Protein AF-A0A7S1X2K6-F1 (afdb_monomer_lite)

Secondary structure (DSSP, 8-state):
---S-----HHHHHHHHHHHHHHHHHHHHHHTT--SS-HHHHHHHHHHHHHHHHHHHHHTT-TTS-HHHHHHHHHHHHHHHHHTTTS---HHHHHHHHHHHHHHHHHHTS-SHHHHHHTTS--

Radius of gyration: 16.12 Å; chains: 1; bounding box: 40×29×56 Å

pLDDT: mean 88.01, std 13.32, range [38.34, 98.19]

Sequence (123 aa):
EGSGQPVRSGASVLKTLKRALKTANAVQHQLSFSSKADPSEQAVSLFMEVLNSYLFFYADGCPEITPKVLQDLIDLVSNEMDSNEGGSADPALAAYYSNTLKHIKYQQDKDGDIGALFKQLSI

Structure (mmCIF, N/CA/C/O backbone):
data_AF-A0A7S1X2K6-F1
#
_entry.id   AF-A0A7S1X2K6-F1
#
loop_
_atom_site.group_PDB
_atom_site.id
_atom_site.type_symbol
_atom_site.label_atom_id
_atom_site.label_alt_id
_atom_site.label_comp_id
_atom_site.label_asym_id
_atom_site.label_entity_id
_atom_site.label_seq_id
_atom_site.pdbx_PDB_ins_code
_atom_site.Cartn_x
_atom_site.Cartn_y
_atom_site.Cartn_z
_atom_site.occupancy
_atom_site.B_iso_or_equiv
_atom_site.auth_seq_id
_atom_site.auth_comp_id
_atom_site.auth_asym_id
_atom_site.auth_atom_id
_atom_site.pdbx_PDB_model_num
ATOM 1 N N . GLU A 1 1 ? 6.621 -0.912 36.409 1.00 38.34 1 GLU A N 1
ATOM 2 C CA . GLU A 1 1 ? 6.548 -1.898 35.312 1.00 38.34 1 GLU A CA 1
ATOM 3 C C . GLU A 1 1 ? 5.373 -1.538 34.415 1.00 38.34 1 GLU A C 1
ATOM 5 O O . GLU A 1 1 ? 4.295 -1.279 34.934 1.00 38.34 1 GLU A O 1
ATOM 10 N N . GLY A 1 2 ? 5.590 -1.393 33.105 1.00 56.62 2 GLY A N 1
ATOM 11 C CA . GLY A 1 2 ? 4.493 -1.194 32.151 1.00 56.62 2 GLY A CA 1
ATOM 12 C C . GLY A 1 2 ? 3.745 -2.512 31.959 1.00 56.62 2 GLY A C 1
ATOM 13 O O . GLY A 1 2 ? 4.376 -3.562 31.972 1.00 56.62 2 GLY A O 1
ATOM 14 N N . SER A 1 3 ? 2.426 -2.467 31.784 1.00 67.19 3 SER A N 1
ATOM 15 C CA . SER A 1 3 ? 1.492 -3.609 31.773 1.00 67.19 3 SER A CA 1
ATOM 16 C C . SER A 1 3 ? 1.725 -4.685 30.692 1.00 67.19 3 SER A C 1
ATOM 18 O O . SER A 1 3 ? 0.857 -5.525 30.476 1.00 67.19 3 SER A O 1
ATOM 20 N N . GLY A 1 4 ? 2.852 -4.663 29.970 1.00 77.31 4 GLY A N 1
ATOM 21 C CA . GLY A 1 4 ? 3.174 -5.592 28.880 1.00 77.31 4 GLY A CA 1
ATOM 22 C C . GLY A 1 4 ? 2.260 -5.474 27.656 1.00 77.31 4 GLY A C 1
ATOM 23 O O . GLY A 1 4 ? 2.443 -6.208 26.689 1.00 77.31 4 GLY A O 1
ATOM 24 N N . GLN A 1 5 ? 1.279 -4.567 27.674 1.00 74.94 5 GLN A N 1
ATOM 25 C CA . GLN A 1 5 ? 0.334 -4.396 26.579 1.00 74.94 5 GLN A CA 1
ATOM 26 C C . GLN A 1 5 ? 0.890 -3.461 25.496 1.00 74.94 5 GLN A C 1
ATOM 28 O O . GLN A 1 5 ? 1.530 -2.455 25.816 1.00 74.94 5 GLN A O 1
ATOM 33 N N . PRO A 1 6 ? 0.628 -3.759 24.210 1.00 78.25 6 PRO A N 1
ATOM 34 C CA . PRO A 1 6 ? 1.045 -2.901 23.113 1.00 78.25 6 PRO A CA 1
ATOM 35 C C . PRO A 1 6 ? 0.385 -1.522 23.216 1.00 78.25 6 PRO A C 1
ATOM 37 O O . PRO A 1 6 ? -0.818 -1.400 23.456 1.00 78.25 6 PRO A O 1
ATOM 40 N N . VAL A 1 7 ? 1.177 -0.470 23.000 1.00 81.94 7 VAL A N 1
ATOM 41 C CA . VAL A 1 7 ? 0.689 0.913 22.963 1.00 81.94 7 VAL A CA 1
ATOM 42 C C . VAL A 1 7 ? -0.114 1.116 21.674 1.00 81.94 7 VAL A C 1
ATOM 44 O O . VAL A 1 7 ? 0.453 1.319 20.604 1.00 81.94 7 VAL A O 1
ATOM 47 N N . ARG A 1 8 ? -1.447 1.062 21.766 1.00 86.62 8 ARG A N 1
ATOM 48 C CA . ARG A 1 8 ? -2.375 1.240 20.634 1.00 86.62 8 ARG A CA 1
ATOM 49 C C . ARG A 1 8 ? -2.637 2.719 20.327 1.00 86.62 8 ARG A C 1
ATOM 51 O O . ARG A 1 8 ? -3.728 3.226 20.563 1.00 86.62 8 ARG A O 1
ATOM 58 N N . SER A 1 9 ? -1.617 3.426 19.837 1.00 92.69 9 SER A N 1
ATOM 59 C CA . SER A 1 9 ? -1.730 4.841 19.442 1.00 92.69 9 SER A CA 1
ATOM 60 C C . SER A 1 9 ? -1.701 5.007 17.921 1.00 92.69 9 SER A C 1
ATOM 62 O O . SER A 1 9 ? -0.629 5.170 17.328 1.00 92.69 9 SER A O 1
ATOM 64 N N . GLY A 1 10 ? -2.878 5.023 17.291 1.00 92.94 10 GLY A N 1
ATOM 65 C CA . GLY A 1 10 ? -3.015 5.248 15.848 1.00 92.94 10 GLY A CA 1
ATOM 66 C C . GLY A 1 10 ? -2.489 6.616 15.398 1.00 92.94 10 GLY A C 1
ATOM 67 O O . GLY A 1 10 ? -1.808 6.728 14.379 1.00 92.94 10 GLY A O 1
ATOM 68 N N . ALA A 1 11 ? -2.645 7.653 16.227 1.00 94.19 11 ALA A N 1
ATOM 69 C CA . ALA A 1 11 ? -2.043 8.966 15.986 1.00 94.19 11 ALA A CA 1
ATOM 70 C C . ALA A 1 11 ? -0.503 8.916 15.892 1.00 94.19 11 ALA A C 1
ATOM 72 O O . ALA A 1 11 ? 0.096 9.580 15.039 1.00 94.19 11 ALA A O 1
ATOM 73 N N . SER A 1 12 ? 0.154 8.119 16.745 1.00 95.19 12 SER A N 1
ATOM 74 C CA . SER A 1 12 ? 1.611 7.928 16.695 1.00 95.19 12 SER A CA 1
ATOM 75 C C . SER A 1 12 ? 2.032 7.160 15.444 1.00 95.19 12 SER A C 1
ATOM 77 O O . SER A 1 12 ? 3.019 7.534 14.806 1.00 95.19 12 SER A O 1
ATOM 79 N N . VAL A 1 13 ? 1.269 6.128 15.074 1.00 95.94 13 VAL A N 1
ATOM 80 C CA . VAL A 1 13 ? 1.467 5.355 13.840 1.00 95.94 13 VAL A CA 1
ATOM 81 C C . VAL A 1 13 ? 1.385 6.274 12.624 1.00 95.94 13 VAL A C 1
ATOM 83 O O . VAL A 1 13 ? 2.361 6.402 11.883 1.00 95.94 13 VAL A O 1
ATOM 86 N N . LEU A 1 14 ? 0.279 7.007 12.467 1.00 95.88 14 LEU A N 1
ATOM 87 C CA . LEU A 1 14 ? 0.071 7.909 11.336 1.00 95.88 14 LEU A CA 1
ATOM 88 C C . LEU A 1 14 ? 1.154 8.995 11.266 1.00 95.88 14 LEU A C 1
ATOM 90 O O . LEU A 1 14 ? 1.640 9.318 10.183 1.00 95.88 14 LEU A O 1
ATOM 94 N N . LYS A 1 15 ? 1.573 9.559 12.407 1.00 96.50 15 LYS A N 1
ATOM 95 C CA . LYS A 1 15 ? 2.661 10.550 12.453 1.00 96.50 15 LYS A CA 1
ATOM 96 C C . LYS A 1 15 ? 3.972 9.978 11.910 1.00 96.50 15 LYS A C 1
ATOM 98 O O . LYS A 1 15 ? 4.671 10.670 11.169 1.00 96.50 15 LYS A O 1
ATOM 103 N N . THR A 1 16 ? 4.313 8.749 12.285 1.00 97.25 16 THR A N 1
ATOM 104 C CA . THR A 1 16 ? 5.529 8.073 11.818 1.00 97.25 16 THR A CA 1
ATOM 105 C C . THR A 1 16 ? 5.439 7.747 10.332 1.00 97.25 16 THR A C 1
ATOM 107 O O . THR A 1 16 ? 6.349 8.091 9.583 1.00 97.25 16 THR A O 1
ATOM 110 N N . LEU A 1 17 ? 4.313 7.197 9.879 1.00 97.19 17 LEU A N 1
ATOM 111 C CA . LEU A 1 17 ? 4.100 6.867 8.473 1.00 97.19 17 LEU A CA 1
ATOM 112 C C . LEU A 1 17 ? 4.107 8.111 7.565 1.00 97.19 17 LEU A C 1
ATOM 114 O O . LEU A 1 17 ? 4.697 8.092 6.486 1.00 97.19 17 LEU A O 1
ATOM 118 N N . LYS A 1 18 ? 3.548 9.243 8.017 1.00 96.94 18 LYS A N 1
ATOM 119 C CA . LYS A 1 18 ? 3.652 10.534 7.310 1.00 96.94 18 LYS A CA 1
ATOM 120 C C . LYS A 1 18 ? 5.094 11.030 7.201 1.00 96.94 18 LYS A C 1
ATOM 122 O O . LYS A 1 18 ? 5.466 11.622 6.191 1.00 96.94 18 LYS A O 1
ATOM 127 N N . ARG A 1 19 ? 5.916 10.810 8.234 1.00 97.25 19 ARG A N 1
ATOM 128 C CA . ARG A 1 19 ? 7.349 11.144 8.188 1.00 97.25 19 ARG A CA 1
ATOM 129 C C . ARG A 1 19 ? 8.094 10.254 7.200 1.00 97.25 19 ARG A C 1
ATOM 131 O O . ARG A 1 19 ? 8.876 10.789 6.426 1.00 97.25 19 ARG A O 1
ATOM 138 N N . ALA A 1 20 ? 7.817 8.951 7.194 1.00 96.81 20 ALA A N 1
ATOM 139 C CA . ALA A 1 20 ? 8.408 8.014 6.241 1.00 96.81 20 ALA A CA 1
ATOM 140 C C . ALA A 1 20 ? 8.073 8.407 4.793 1.00 96.81 20 ALA A C 1
ATOM 142 O O . ALA A 1 20 ? 8.977 8.555 3.974 1.00 96.81 20 ALA A O 1
ATOM 143 N N . LEU A 1 21 ? 6.801 8.720 4.514 1.00 95.94 21 LEU A N 1
ATOM 144 C CA . LEU A 1 21 ? 6.373 9.214 3.205 1.00 95.94 21 LEU A CA 1
ATOM 145 C C . LEU A 1 21 ? 7.080 10.522 2.815 1.00 95.94 21 LEU A C 1
ATOM 147 O O . LEU A 1 21 ? 7.507 10.685 1.675 1.00 95.94 21 LEU A O 1
ATOM 151 N N . LYS A 1 22 ? 7.246 11.461 3.756 1.00 95.81 22 LYS A N 1
ATOM 152 C CA . LYS A 1 22 ? 7.984 12.708 3.502 1.00 95.81 22 LYS A CA 1
ATOM 153 C C . LYS A 1 22 ? 9.452 12.443 3.150 1.00 95.81 22 LYS A C 1
ATOM 155 O O . LYS A 1 22 ? 9.989 13.123 2.281 1.00 95.81 22 LYS A O 1
ATOM 160 N N . THR A 1 23 ? 10.088 11.476 3.808 1.00 94.12 23 THR A N 1
ATOM 161 C CA . THR A 1 23 ? 11.461 11.068 3.489 1.00 94.12 23 THR A CA 1
ATOM 162 C C . THR A 1 23 ? 11.546 10.448 2.097 1.00 94.12 23 THR A C 1
ATOM 164 O O . THR A 1 23 ? 12.409 10.861 1.332 1.00 94.12 23 THR A O 1
ATOM 167 N N . ALA A 1 24 ? 10.634 9.540 1.734 1.00 93.00 24 ALA A N 1
ATOM 168 C CA . ALA A 1 24 ? 10.603 8.935 0.398 1.00 93.00 24 ALA A CA 1
ATOM 169 C C . ALA A 1 24 ? 10.462 9.998 -0.711 1.00 93.00 24 ALA A C 1
ATOM 171 O O . ALA A 1 24 ? 11.261 10.026 -1.643 1.00 93.00 24 ALA A O 1
ATOM 172 N N . ASN A 1 25 ? 9.553 10.966 -0.534 1.00 92.31 25 ASN A N 1
ATOM 173 C CA . ASN A 1 25 ? 9.415 12.110 -1.445 1.00 92.31 25 ASN A CA 1
ATOM 174 C C . ASN A 1 25 ? 10.696 12.958 -1.542 1.00 92.31 25 ASN A C 1
ATOM 176 O O . ASN A 1 25 ? 11.073 13.407 -2.622 1.00 92.31 25 ASN A O 1
ATOM 180 N N . ALA A 1 26 ? 11.380 13.197 -0.418 1.00 91.81 26 ALA A N 1
ATOM 181 C CA . ALA A 1 26 ? 12.633 13.948 -0.419 1.00 91.81 26 ALA A CA 1
ATOM 182 C C . ALA A 1 26 ? 13.750 13.199 -1.161 1.00 91.81 26 ALA A C 1
ATOM 184 O O . ALA A 1 26 ? 14.527 13.834 -1.869 1.00 91.81 26 ALA A O 1
ATOM 185 N N . VAL A 1 27 ? 13.812 11.870 -1.026 1.00 89.62 27 VAL A N 1
ATOM 186 C CA . VAL A 1 27 ? 14.758 11.020 -1.759 1.00 89.62 27 VAL A CA 1
ATOM 187 C C . VAL A 1 27 ? 14.465 11.073 -3.256 1.00 89.62 27 VAL A C 1
ATOM 189 O O . VAL A 1 27 ? 15.367 11.403 -4.016 1.00 89.62 27 VAL A O 1
ATOM 192 N N . GLN A 1 28 ? 13.212 10.873 -3.676 1.00 88.31 28 GLN A N 1
ATOM 193 C CA . GLN A 1 28 ? 12.809 10.998 -5.082 1.00 88.31 28 GLN A CA 1
ATOM 194 C C . GLN A 1 28 ? 13.212 12.360 -5.671 1.00 88.31 28 GLN A C 1
ATOM 196 O O . GLN A 1 28 ? 13.845 12.426 -6.721 1.00 88.31 28 GLN A O 1
ATOM 201 N N . HIS A 1 29 ? 12.918 13.453 -4.958 1.00 87.81 29 HIS A N 1
ATOM 202 C CA . HIS A 1 29 ? 13.275 14.802 -5.395 1.00 87.81 29 HIS A CA 1
ATOM 203 C C . HIS A 1 29 ? 14.790 15.046 -5.419 1.00 87.81 29 HIS A C 1
ATOM 205 O O . HIS A 1 29 ? 15.254 15.867 -6.191 1.00 87.81 29 HIS A O 1
ATOM 211 N N . GLN A 1 30 ? 15.594 14.402 -4.571 1.00 86.50 30 GLN A N 1
ATOM 212 C CA . GLN A 1 30 ? 17.059 14.513 -4.653 1.00 86.50 30 GLN A CA 1
ATOM 213 C C . GLN A 1 30 ? 17.615 13.731 -5.846 1.00 86.50 30 GLN A C 1
ATOM 215 O O . GLN A 1 30 ? 18.561 14.168 -6.501 1.00 86.50 30 GLN A O 1
ATOM 220 N N . LEU A 1 31 ? 17.013 12.579 -6.115 1.00 82.38 31 LEU A N 1
ATOM 221 C CA . LEU A 1 31 ? 17.409 11.637 -7.145 1.00 82.38 31 LEU A CA 1
ATOM 222 C C . LEU A 1 31 ? 17.048 12.127 -8.557 1.00 82.38 31 LEU A C 1
ATOM 224 O O . LEU A 1 31 ? 17.847 11.938 -9.470 1.00 82.38 31 LEU A O 1
ATOM 228 N N . SER A 1 32 ? 15.957 12.880 -8.727 1.00 77.12 32 SER A N 1
ATOM 229 C CA . SER A 1 32 ? 15.565 13.472 -10.019 1.00 77.12 32 SER A CA 1
ATOM 230 C C . SER A 1 32 ? 16.576 14.471 -10.611 1.00 77.12 32 SER A C 1
ATOM 232 O O . SER A 1 32 ? 16.543 14.730 -11.812 1.00 77.12 32 SER A O 1
ATOM 234 N N . PHE A 1 33 ? 17.497 15.014 -9.804 1.00 73.88 33 PHE A N 1
ATOM 235 C CA . PHE A 1 33 ? 18.579 15.903 -10.261 1.00 73.88 33 PHE A CA 1
ATOM 236 C C . PHE A 1 33 ? 19.956 15.215 -10.311 1.00 73.88 33 PHE A C 1
ATOM 238 O O . PHE A 1 33 ? 20.955 15.867 -10.624 1.00 73.88 33 PHE A O 1
ATOM 245 N N . SER A 1 34 ? 20.040 13.919 -9.985 1.00 68.38 34 SER A N 1
ATOM 246 C CA . SER A 1 34 ? 21.289 13.152 -9.944 1.00 68.38 34 SER A CA 1
ATOM 247 C C . SER A 1 34 ? 21.510 12.369 -11.240 1.00 68.38 34 SER A C 1
ATOM 249 O O . SER A 1 34 ? 20.613 11.702 -11.739 1.00 68.38 34 SER A O 1
ATOM 251 N N . SER A 1 35 ? 22.734 12.401 -11.771 1.00 60.00 35 SER A N 1
ATOM 252 C CA . SER A 1 35 ? 23.134 11.716 -13.011 1.00 60.00 35 SER A CA 1
ATOM 253 C C . SER A 1 35 ? 23.816 10.352 -12.795 1.00 60.00 35 SER A C 1
ATOM 255 O O . SER A 1 35 ? 24.409 9.810 -13.729 1.00 60.00 35 SER A O 1
ATOM 257 N N . LYS A 1 36 ? 23.787 9.792 -11.575 1.00 53.53 36 LYS A N 1
ATOM 258 C CA . LYS A 1 36 ? 24.444 8.515 -11.229 1.00 53.53 36 LYS A CA 1
ATOM 259 C C . LYS A 1 36 ? 23.452 7.475 -10.693 1.00 53.53 36 LYS A C 1
ATOM 261 O O . LYS A 1 36 ? 22.916 7.702 -9.614 1.00 53.53 36 LYS A O 1
ATOM 266 N N . ALA A 1 37 ? 23.380 6.330 -11.395 1.00 52.69 37 ALA A N 1
ATOM 267 C CA . ALA A 1 37 ? 22.545 5.133 -11.159 1.00 52.69 37 ALA A CA 1
ATOM 268 C C . ALA A 1 37 ? 21.037 5.416 -11.128 1.00 52.69 37 ALA A C 1
ATOM 270 O O . ALA A 1 37 ? 20.664 6.501 -10.710 1.00 52.69 37 ALA A O 1
ATOM 271 N N . ASP A 1 38 ? 20.208 4.471 -11.592 1.00 61.91 38 ASP A N 1
ATOM 272 C CA . ASP A 1 38 ? 18.781 4.684 -11.884 1.00 61.91 38 ASP A CA 1
ATOM 273 C C . ASP A 1 38 ? 18.036 5.269 -10.660 1.00 61.91 38 ASP A C 1
ATOM 275 O O . ASP A 1 38 ? 17.738 4.553 -9.698 1.00 61.91 38 ASP A O 1
ATOM 279 N N . PRO A 1 39 ? 17.847 6.602 -10.594 1.00 58.78 39 PRO A N 1
ATOM 280 C CA . PRO A 1 39 ? 17.464 7.288 -9.362 1.00 58.78 39 PRO A CA 1
ATOM 281 C C . PRO A 1 39 ? 16.001 7.001 -8.977 1.00 58.78 39 PRO A C 1
ATOM 283 O O . PRO A 1 39 ? 15.587 7.202 -7.835 1.00 58.78 39 PRO A O 1
ATOM 286 N N . SER A 1 40 ? 15.219 6.514 -9.933 1.00 65.94 40 SER A N 1
ATOM 287 C CA . SER A 1 40 ? 13.839 6.062 -9.780 1.00 65.94 40 SER A CA 1
ATOM 288 C C . SER A 1 40 ? 13.736 4.832 -8.870 1.00 65.94 40 SER A C 1
ATOM 290 O O . SER A 1 40 ? 12.932 4.828 -7.941 1.00 65.94 40 SER A O 1
ATOM 292 N N . GLU A 1 41 ? 14.585 3.815 -9.046 1.00 77.81 41 GLU A N 1
ATOM 293 C CA . GLU A 1 41 ? 14.409 2.501 -8.405 1.00 77.81 41 GLU A CA 1
ATOM 294 C C . GLU A 1 41 ? 14.502 2.558 -6.872 1.00 77.81 41 GLU A C 1
ATOM 296 O O . GLU A 1 41 ? 13.703 1.942 -6.160 1.00 77.81 41 GLU A O 1
ATOM 301 N N . GLN A 1 42 ? 15.433 3.356 -6.337 1.00 81.19 42 GLN A N 1
ATOM 302 C CA . GLN A 1 42 ? 15.570 3.547 -4.886 1.00 81.19 42 GLN A CA 1
ATOM 303 C C . GLN A 1 42 ? 14.370 4.278 -4.278 1.00 81.19 42 GLN A C 1
ATOM 305 O O . GLN A 1 42 ? 13.910 3.915 -3.193 1.00 81.19 42 GLN A O 1
ATOM 310 N N . ALA A 1 43 ? 13.856 5.303 -4.960 1.00 84.88 43 ALA A N 1
ATOM 311 C CA . ALA A 1 43 ? 12.677 6.022 -4.495 1.00 84.88 43 ALA A CA 1
ATOM 312 C C . ALA A 1 43 ? 11.442 5.109 -4.506 1.00 84.88 43 ALA A C 1
ATOM 314 O O . ALA A 1 43 ? 10.704 5.056 -3.521 1.00 84.88 43 ALA A O 1
ATOM 315 N N . VAL A 1 44 ? 11.272 4.325 -5.572 1.00 88.44 44 VAL A N 1
ATOM 316 C CA . VAL A 1 44 ? 10.177 3.362 -5.725 1.00 88.44 44 VAL A CA 1
ATOM 317 C C . VAL A 1 44 ? 10.215 2.279 -4.651 1.00 88.44 44 VAL A C 1
ATOM 319 O O . VAL A 1 44 ? 9.187 1.996 -4.032 1.00 88.44 44 VAL A O 1
ATOM 322 N N . SER A 1 45 ? 11.395 1.730 -4.346 1.00 90.62 45 SER A N 1
ATOM 323 C CA . SER A 1 45 ? 11.553 0.761 -3.254 1.00 90.62 45 SER A CA 1
ATOM 324 C C . SER A 1 45 ? 11.101 1.337 -1.907 1.00 90.62 45 SER A C 1
ATOM 326 O O . SER A 1 45 ? 10.378 0.674 -1.159 1.00 90.62 45 SER A O 1
ATOM 328 N N . LEU A 1 46 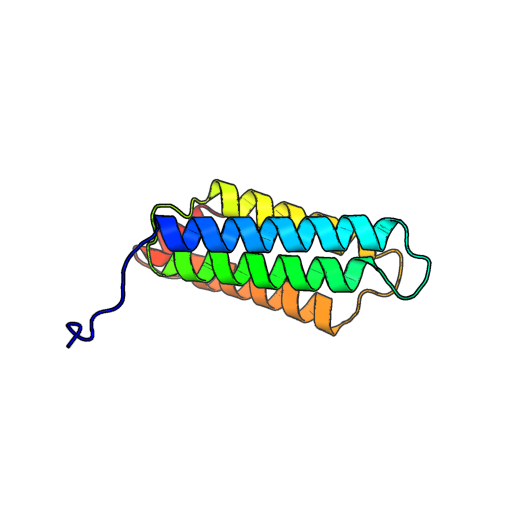? 11.454 2.593 -1.608 1.00 92.94 46 LEU A N 1
ATOM 329 C CA . LEU A 1 46 ? 11.018 3.264 -0.379 1.00 92.94 46 LEU A CA 1
ATOM 330 C C . LEU A 1 46 ? 9.503 3.486 -0.349 1.00 92.94 46 LEU A C 1
ATOM 332 O O . LEU A 1 46 ? 8.875 3.266 0.689 1.00 92.94 46 LEU A O 1
ATOM 336 N N . PHE A 1 47 ? 8.890 3.896 -1.463 1.00 94.44 47 PHE A N 1
ATOM 337 C CA . PHE A 1 47 ? 7.435 4.035 -1.524 1.00 94.44 47 PHE A CA 1
ATOM 338 C C . PHE A 1 47 ? 6.721 2.694 -1.319 1.00 94.44 47 PHE A C 1
ATOM 340 O O . PHE A 1 47 ? 5.718 2.657 -0.605 1.00 94.44 47 PHE A O 1
ATOM 347 N N . MET A 1 48 ? 7.261 1.589 -1.843 1.00 94.06 48 MET A N 1
ATOM 348 C CA . MET A 1 48 ? 6.725 0.247 -1.592 1.00 94.06 48 MET A CA 1
ATOM 349 C C . MET A 1 48 ? 6.821 -0.172 -0.122 1.00 94.06 48 MET A C 1
ATOM 351 O O . MET A 1 48 ? 5.862 -0.725 0.417 1.00 94.06 48 MET A O 1
ATOM 355 N N . GLU A 1 49 ? 7.937 0.101 0.559 1.00 95.62 49 GLU A N 1
ATOM 356 C CA . GLU A 1 49 ? 8.069 -0.166 2.001 1.00 95.62 49 GLU A CA 1
ATOM 357 C C . GLU A 1 49 ? 7.076 0.656 2.831 1.00 95.62 49 GLU A C 1
ATOM 359 O O . GLU A 1 49 ? 6.448 0.147 3.769 1.00 95.62 49 GLU A O 1
ATOM 364 N N . VAL A 1 50 ? 6.892 1.927 2.461 1.00 97.31 50 VAL A N 1
ATOM 365 C CA . VAL A 1 50 ? 5.894 2.801 3.080 1.00 97.31 50 VAL A CA 1
ATOM 366 C C . VAL A 1 50 ? 4.494 2.230 2.850 1.00 97.31 50 VAL A C 1
ATOM 368 O O . VAL A 1 50 ? 3.772 2.036 3.826 1.00 97.31 50 VAL A O 1
ATOM 371 N N . LEU A 1 51 ? 4.125 1.888 1.612 1.00 97.81 51 LEU A N 1
ATOM 372 C CA . LEU A 1 51 ? 2.829 1.289 1.276 1.00 97.81 51 LEU A CA 1
ATOM 373 C C . LEU A 1 51 ? 2.563 0.012 2.085 1.00 97.81 51 LEU A C 1
ATOM 375 O O . LEU A 1 51 ? 1.522 -0.091 2.732 1.00 97.81 51 LEU A O 1
ATOM 379 N N . ASN A 1 52 ? 3.514 -0.924 2.126 1.00 97.94 52 ASN A N 1
ATOM 380 C CA . ASN A 1 52 ? 3.379 -2.161 2.901 1.00 97.94 52 ASN A CA 1
ATOM 381 C C . ASN A 1 52 ? 3.198 -1.891 4.404 1.00 97.94 52 ASN A C 1
ATOM 383 O O . ASN A 1 52 ? 2.403 -2.560 5.066 1.00 97.94 52 ASN A O 1
ATOM 387 N N . SER A 1 53 ? 3.855 -0.858 4.940 1.00 97.94 53 SER A N 1
ATOM 388 C CA . SER A 1 53 ? 3.660 -0.432 6.330 1.00 97.94 53 SER A CA 1
ATOM 389 C C . SER A 1 53 ? 2.256 0.137 6.574 1.00 97.94 53 SER A C 1
ATOM 391 O O . SER A 1 53 ? 1.639 -0.167 7.594 1.00 97.94 53 SER A O 1
ATOM 393 N N . TYR A 1 54 ? 1.713 0.929 5.641 1.00 98.19 54 TYR A N 1
ATOM 394 C CA . TYR A 1 54 ? 0.323 1.394 5.717 1.00 98.19 54 TYR A CA 1
ATOM 395 C C . TYR A 1 54 ? -0.667 0.219 5.635 1.00 98.19 54 TYR A C 1
ATOM 397 O O . TYR A 1 54 ? -1.595 0.164 6.439 1.00 98.19 54 TYR A O 1
ATOM 405 N N . LEU A 1 55 ? -0.453 -0.740 4.725 1.00 97.94 55 LEU A N 1
ATOM 406 C CA . LEU A 1 55 ? -1.299 -1.933 4.576 1.00 97.94 55 LEU A CA 1
ATOM 407 C C . LEU A 1 55 ? -1.322 -2.786 5.850 1.00 97.94 55 LEU A C 1
ATOM 409 O O . LEU A 1 55 ? -2.383 -3.277 6.235 1.00 97.94 55 LEU A O 1
ATOM 413 N N . PHE A 1 56 ? -0.183 -2.921 6.536 1.00 97.50 56 PHE A N 1
ATOM 414 C CA . PHE A 1 56 ? -0.105 -3.621 7.818 1.00 97.50 56 PHE A CA 1
ATOM 415 C C . PHE A 1 56 ? -1.021 -2.986 8.873 1.00 97.50 56 PHE A C 1
ATOM 417 O O . PHE A 1 56 ? -1.865 -3.669 9.450 1.00 97.50 56 PHE A O 1
ATOM 424 N N . PHE A 1 57 ? -0.903 -1.674 9.101 1.00 96.88 57 PHE A N 1
ATOM 425 C CA . PHE A 1 57 ? -1.730 -0.990 10.103 1.00 96.88 57 PHE A CA 1
ATOM 426 C C . PHE A 1 57 ? -3.200 -0.887 9.693 1.00 96.88 57 PHE A C 1
ATOM 428 O O . PHE A 1 57 ? -4.073 -0.866 10.557 1.00 96.88 57 PHE A O 1
ATOM 435 N N . TYR A 1 58 ? -3.485 -0.863 8.392 1.00 96.50 58 TYR A N 1
ATOM 436 C CA . TYR A 1 58 ? -4.845 -0.974 7.884 1.00 96.50 58 TYR A CA 1
ATOM 437 C C . TYR A 1 58 ? -5.463 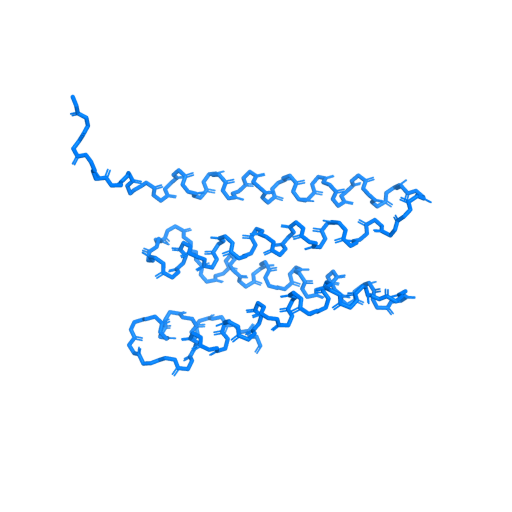-2.330 8.243 1.00 96.50 58 TYR A C 1
ATOM 439 O O . TYR A 1 58 ? -6.542 -2.371 8.826 1.00 96.50 58 TYR A O 1
ATOM 447 N N . ALA A 1 59 ? -4.744 -3.431 7.998 1.00 95.38 59 ALA A N 1
ATOM 448 C CA . ALA A 1 59 ? -5.183 -4.778 8.364 1.00 95.38 59 ALA A CA 1
ATOM 449 C C . ALA A 1 59 ? -5.320 -4.987 9.885 1.00 95.38 59 ALA A C 1
ATOM 451 O O . ALA A 1 59 ? -6.183 -5.752 10.311 1.00 95.38 59 ALA A O 1
ATOM 452 N N . ASP A 1 60 ? -4.513 -4.296 10.698 1.00 93.62 60 ASP A N 1
ATOM 453 C CA . ASP A 1 60 ? -4.611 -4.296 12.171 1.00 93.62 60 ASP A CA 1
ATOM 454 C C . ASP A 1 60 ? -5.796 -3.455 12.700 1.00 93.62 60 ASP A C 1
ATOM 456 O O . ASP A 1 60 ? -6.041 -3.391 13.904 1.00 93.62 60 ASP A O 1
ATOM 460 N N . GLY A 1 61 ? -6.558 -2.807 11.809 1.00 91.25 61 GLY A N 1
ATOM 461 C CA . GLY A 1 61 ? -7.746 -2.032 12.162 1.00 91.25 61 GLY A CA 1
ATOM 462 C C . GLY A 1 61 ? -7.442 -0.634 12.701 1.00 91.25 61 GLY A C 1
ATOM 463 O O . GLY A 1 61 ? -8.230 -0.103 13.480 1.00 91.25 61 GLY A O 1
ATOM 464 N N . CYS A 1 62 ? -6.313 -0.029 12.315 1.00 94.44 62 CYS A N 1
ATOM 465 C CA . CYS A 1 62 ? -5.953 1.340 12.689 1.00 94.44 62 CYS A CA 1
ATOM 466 C C . CYS A 1 62 ? -6.833 2.358 11.926 1.00 94.44 62 CYS A C 1
ATOM 468 O O . CYS A 1 62 ? -6.619 2.558 10.727 1.00 94.44 62 CYS A O 1
ATOM 470 N N . PRO A 1 63 ? -7.807 3.027 12.578 1.00 92.81 63 PRO A N 1
ATOM 471 C CA . PRO A 1 63 ? -8.811 3.850 11.894 1.00 92.81 63 PRO A CA 1
ATOM 472 C C . PRO A 1 63 ? -8.233 5.131 11.276 1.00 92.81 63 PRO A C 1
ATOM 474 O O . PRO A 1 63 ? -8.822 5.710 10.366 1.00 92.81 63 PRO A O 1
ATOM 477 N N . GLU A 1 64 ? -7.070 5.583 11.745 1.00 95.69 64 GLU A N 1
ATOM 478 C CA . GLU A 1 64 ? -6.326 6.692 11.155 1.00 95.69 64 GLU A CA 1
ATOM 479 C C . GLU A 1 64 ? -5.766 6.363 9.761 1.00 95.69 64 GLU A C 1
ATOM 481 O O . GLU A 1 64 ? -5.412 7.281 9.012 1.00 95.69 64 GLU A O 1
ATOM 486 N N . ILE A 1 65 ? -5.678 5.076 9.403 1.00 96.81 65 ILE A N 1
ATOM 487 C CA . ILE A 1 65 ? -5.279 4.617 8.073 1.00 96.81 65 ILE A CA 1
ATOM 488 C C . ILE A 1 65 ? -6.530 4.436 7.220 1.00 96.81 65 ILE A C 1
ATOM 490 O O . ILE A 1 65 ? -7.328 3.528 7.428 1.00 96.81 65 ILE A O 1
ATOM 494 N N . THR A 1 66 ? -6.706 5.327 6.247 1.00 96.56 66 THR A N 1
ATOM 495 C CA . THR A 1 66 ? -7.912 5.355 5.410 1.00 96.56 66 THR A CA 1
ATOM 496 C C . THR A 1 66 ? -7.667 4.692 4.052 1.00 96.56 66 THR A C 1
ATOM 498 O O . THR A 1 66 ? -6.546 4.779 3.538 1.00 96.56 66 THR A O 1
ATOM 501 N N . PRO A 1 67 ? -8.708 4.115 3.417 1.00 96.75 67 PRO A N 1
ATOM 502 C CA . PRO A 1 67 ? -8.596 3.549 2.072 1.00 96.75 67 PRO A CA 1
ATOM 503 C C . PRO A 1 67 ? -8.089 4.572 1.054 1.00 96.75 67 PRO A C 1
ATOM 505 O O . PRO A 1 67 ? -7.297 4.238 0.185 1.00 96.75 67 PRO A O 1
ATOM 508 N N . LYS A 1 68 ? -8.487 5.842 1.206 1.00 96.62 68 LYS A N 1
ATOM 509 C CA . LYS A 1 68 ? -8.046 6.929 0.328 1.00 96.62 68 LYS A CA 1
ATOM 510 C C . LYS A 1 68 ? -6.524 7.096 0.333 1.00 96.62 68 LYS A C 1
ATOM 512 O O . LYS A 1 68 ? -5.923 7.134 -0.726 1.00 96.62 68 LYS A O 1
ATOM 517 N N . VAL A 1 69 ? -5.903 7.159 1.514 1.00 95.81 69 VAL A N 1
ATOM 518 C CA . VAL A 1 69 ? -4.439 7.313 1.621 1.00 95.81 69 VAL A CA 1
ATOM 519 C C . VAL A 1 69 ? -3.709 6.104 1.035 1.00 95.81 69 VAL A C 1
ATOM 521 O O . VAL A 1 69 ? -2.645 6.261 0.448 1.00 95.81 69 VAL A O 1
ATOM 524 N N . LEU A 1 70 ? -4.272 4.904 1.188 1.00 97.56 70 LEU A N 1
ATOM 525 C CA . LEU A 1 70 ? -3.727 3.699 0.568 1.00 97.56 70 LEU A CA 1
ATOM 526 C C . LEU A 1 70 ? -3.843 3.737 -0.954 1.00 97.56 70 LEU A C 1
ATOM 528 O O . LEU A 1 70 ? -2.860 3.433 -1.619 1.00 97.56 70 LEU A O 1
ATOM 532 N N . GLN A 1 71 ? -4.996 4.142 -1.493 1.00 97.81 71 GLN A N 1
ATOM 533 C CA . GLN A 1 71 ? -5.183 4.288 -2.935 1.00 97.81 71 GLN A CA 1
ATOM 534 C C . GLN A 1 71 ? -4.207 5.315 -3.514 1.00 97.81 71 GLN A C 1
ATOM 536 O O . GLN A 1 71 ? -3.492 4.994 -4.454 1.00 97.81 71 GLN A O 1
ATOM 541 N N . ASP A 1 72 ? -4.083 6.488 -2.884 1.00 96.56 72 ASP A N 1
ATOM 542 C CA . ASP A 1 72 ? -3.138 7.529 -3.305 1.00 96.56 72 ASP A CA 1
ATOM 543 C C . ASP A 1 72 ? -1.683 6.993 -3.347 1.00 96.56 72 ASP A C 1
ATOM 545 O O . ASP A 1 72 ? -0.906 7.359 -4.227 1.00 96.56 72 ASP A O 1
ATOM 549 N N . LEU A 1 73 ? -1.300 6.108 -2.412 1.00 96.25 73 LEU A N 1
ATOM 550 C CA . LEU A 1 73 ? 0.024 5.467 -2.396 1.00 96.25 73 LEU A CA 1
ATOM 551 C C . LEU A 1 73 ? 0.179 4.366 -3.453 1.00 96.25 73 LEU A C 1
ATOM 553 O O . LEU A 1 73 ? 1.259 4.239 -4.024 1.00 96.25 73 LEU A O 1
ATOM 557 N N . ILE A 1 74 ? -0.861 3.568 -3.702 1.00 96.81 74 ILE A N 1
ATOM 558 C CA . ILE A 1 74 ? -0.868 2.545 -4.759 1.00 96.81 74 ILE A CA 1
ATOM 559 C C . ILE A 1 74 ? -0.714 3.210 -6.128 1.00 96.81 74 ILE A C 1
ATOM 561 O O . ILE A 1 74 ? 0.111 2.777 -6.934 1.00 96.81 74 ILE A O 1
ATOM 565 N N . ASP A 1 75 ? -1.464 4.283 -6.369 1.00 95.56 75 ASP A N 1
ATOM 566 C CA . ASP A 1 75 ? -1.419 5.037 -7.619 1.00 95.56 75 ASP A CA 1
ATOM 567 C C . ASP A 1 75 ? -0.043 5.695 -7.796 1.00 95.56 75 ASP A C 1
ATOM 569 O O . ASP A 1 75 ? 0.536 5.638 -8.880 1.00 95.56 75 ASP A O 1
ATOM 573 N N . LEU A 1 76 ? 0.528 6.261 -6.723 1.00 93.25 76 LEU A N 1
ATOM 574 C CA . LEU A 1 76 ? 1.889 6.803 -6.736 1.00 93.25 76 LEU A CA 1
ATOM 575 C C . LEU A 1 76 ? 2.916 5.734 -7.129 1.00 93.25 76 LEU A C 1
ATOM 577 O O . LEU A 1 76 ? 3.693 5.957 -8.050 1.00 93.25 76 LEU A O 1
ATOM 581 N N . VAL A 1 77 ? 2.909 4.571 -6.470 1.00 92.50 77 VAL A N 1
ATOM 582 C CA . VAL A 1 77 ? 3.857 3.489 -6.785 1.00 92.50 77 VAL A CA 1
ATOM 583 C C . VAL A 1 77 ? 3.657 2.982 -8.215 1.00 92.50 77 VAL A C 1
ATOM 585 O O . VAL A 1 77 ? 4.645 2.774 -8.908 1.00 92.50 77 VAL A O 1
ATOM 588 N N . SER A 1 78 ? 2.411 2.834 -8.679 1.00 92.19 78 SER A N 1
ATOM 589 C CA . SER A 1 78 ? 2.111 2.427 -10.062 1.00 92.19 78 SER A CA 1
ATOM 590 C C . SER A 1 78 ? 2.714 3.397 -11.077 1.00 92.19 78 SER A C 1
ATOM 592 O O . SER A 1 78 ? 3.444 2.975 -11.965 1.00 92.19 78 SER A O 1
ATOM 594 N N . ASN A 1 79 ? 2.487 4.702 -10.897 1.00 89.69 79 ASN A N 1
ATOM 595 C CA . ASN A 1 79 ? 3.008 5.724 -11.806 1.00 89.69 79 ASN A CA 1
ATOM 596 C C . ASN A 1 79 ? 4.540 5.734 -11.857 1.00 89.69 79 ASN A C 1
ATOM 598 O O . ASN A 1 79 ? 5.119 5.935 -12.925 1.00 89.69 79 ASN A O 1
ATOM 602 N N . GLU A 1 80 ? 5.206 5.531 -10.720 1.00 86.00 80 GLU A N 1
ATOM 603 C CA . GLU A 1 80 ? 6.667 5.475 -10.685 1.00 86.00 80 GLU A CA 1
ATOM 604 C C . GLU A 1 80 ? 7.214 4.180 -11.309 1.00 86.00 80 GLU A C 1
ATOM 606 O O . GLU A 1 80 ? 8.238 4.225 -11.986 1.00 86.00 80 GLU A O 1
ATOM 611 N N . MET A 1 81 ? 6.527 3.043 -11.132 1.00 85.62 81 MET A N 1
ATOM 612 C CA . MET A 1 81 ? 6.869 1.784 -11.807 1.00 85.62 81 MET A CA 1
ATOM 613 C C . MET A 1 81 ? 6.748 1.926 -13.332 1.00 85.62 81 MET A C 1
ATOM 615 O O . MET A 1 81 ? 7.690 1.576 -14.040 1.00 85.62 81 MET A O 1
ATOM 619 N N . ASP A 1 82 ? 5.648 2.506 -13.821 1.00 83.25 82 ASP A N 1
ATOM 620 C CA . ASP A 1 82 ? 5.390 2.723 -15.253 1.00 83.25 82 ASP A CA 1
ATOM 621 C C . ASP A 1 82 ? 6.376 3.732 -15.865 1.00 83.25 82 ASP A C 1
ATOM 623 O O . ASP A 1 82 ? 6.887 3.547 -16.970 1.00 83.25 82 ASP A O 1
ATOM 627 N N . SER A 1 83 ? 6.703 4.799 -15.125 1.00 76.62 83 SER A N 1
ATOM 628 C CA . SER A 1 83 ? 7.692 5.799 -15.555 1.00 76.62 83 SER A CA 1
ATOM 629 C C . SER A 1 83 ? 9.101 5.211 -15.681 1.00 76.62 83 SER A C 1
ATOM 631 O O . SER A 1 83 ? 9.923 5.750 -16.424 1.00 76.62 83 SER A O 1
ATOM 633 N N . ASN A 1 84 ? 9.376 4.106 -14.982 1.00 65.69 84 ASN A N 1
ATOM 634 C CA . ASN A 1 84 ? 10.660 3.421 -15.022 1.00 65.69 84 ASN A CA 1
ATOM 635 C C . ASN A 1 84 ? 10.789 2.416 -16.182 1.00 65.69 84 ASN A C 1
ATOM 637 O O . ASN A 1 84 ? 11.897 1.985 -16.471 1.00 65.69 84 ASN A O 1
ATOM 641 N N . GLU A 1 85 ? 9.711 2.066 -16.900 1.00 54.19 85 GLU A N 1
ATOM 642 C CA . GLU A 1 85 ? 9.744 1.064 -17.986 1.00 54.19 85 GLU A CA 1
ATOM 643 C C . GLU A 1 85 ? 10.560 1.491 -19.232 1.00 54.19 85 GLU A C 1
ATOM 645 O O . GLU A 1 85 ? 10.839 0.673 -20.111 1.00 54.19 85 GLU A O 1
ATOM 650 N N . GLY A 1 86 ? 10.991 2.757 -19.318 1.00 50.25 86 GLY A N 1
ATOM 651 C CA . GLY A 1 86 ? 11.877 3.264 -20.378 1.00 50.25 86 GLY A CA 1
ATOM 652 C C . GLY A 1 86 ? 13.343 2.800 -20.283 1.00 50.25 86 GLY A C 1
ATOM 653 O O . GLY A 1 86 ? 14.103 2.977 -21.239 1.00 50.25 86 GLY A O 1
ATOM 654 N N . GLY A 1 87 ? 13.736 2.193 -19.160 1.00 50.72 87 GLY A N 1
ATOM 655 C CA . GLY A 1 87 ? 14.987 1.462 -18.929 1.00 50.72 87 GLY A CA 1
ATOM 656 C C . GLY A 1 87 ? 14.647 0.154 -18.211 1.00 50.72 87 GLY A C 1
ATOM 657 O O . GLY A 1 87 ? 13.572 0.038 -17.645 1.00 50.72 87 GLY A O 1
ATOM 6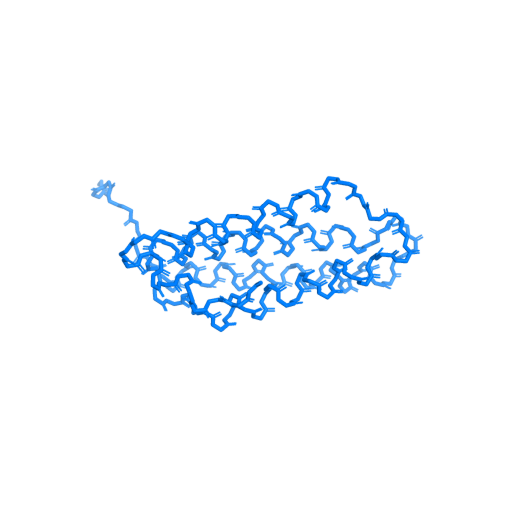58 N N . SER A 1 88 ? 15.467 -0.895 -18.301 1.00 53.25 88 SER A N 1
ATOM 659 C CA . SER A 1 88 ? 15.083 -2.218 -17.783 1.00 53.25 88 SER A CA 1
ATOM 660 C C . SER A 1 88 ? 14.760 -2.176 -16.283 1.00 53.25 88 SER A C 1
ATOM 662 O O . SER A 1 88 ? 15.685 -2.215 -15.475 1.00 53.25 88 SER A O 1
ATOM 664 N N . ALA A 1 89 ? 13.475 -2.128 -15.923 1.00 65.19 89 ALA A N 1
ATOM 665 C CA . ALA A 1 89 ? 13.048 -2.168 -14.533 1.00 65.19 89 ALA A CA 1
ATOM 666 C C . ALA A 1 89 ? 13.655 -3.404 -13.861 1.00 65.19 89 ALA A C 1
ATOM 668 O O . ALA A 1 89 ? 13.495 -4.523 -14.368 1.00 65.19 89 ALA A O 1
ATOM 669 N N . ASP A 1 90 ? 14.369 -3.202 -12.751 1.00 79.31 90 ASP A N 1
ATOM 670 C CA . ASP A 1 90 ? 14.932 -4.292 -11.961 1.00 79.31 90 ASP A CA 1
ATOM 671 C C . ASP A 1 90 ? 13.866 -5.389 -11.727 1.00 79.31 90 ASP A C 1
ATOM 673 O O . ASP A 1 90 ? 12.815 -5.128 -11.122 1.00 79.31 90 ASP A O 1
ATOM 677 N N . PRO A 1 91 ? 14.103 -6.637 -12.182 1.00 86.12 91 PRO A N 1
ATOM 678 C CA . PRO A 1 91 ? 13.180 -7.745 -11.970 1.00 86.12 91 PRO A CA 1
ATOM 679 C C . PRO A 1 91 ? 12.810 -7.961 -10.498 1.00 86.12 91 PRO A C 1
ATOM 681 O O . PRO A 1 91 ? 11.703 -8.423 -10.212 1.00 86.12 91 PRO A O 1
ATOM 684 N N . ALA A 1 92 ? 13.704 -7.633 -9.558 1.00 86.94 92 ALA A N 1
ATOM 685 C CA . ALA A 1 92 ? 13.407 -7.721 -8.134 1.00 86.94 92 ALA A CA 1
ATOM 686 C C . ALA A 1 92 ? 12.389 -6.658 -7.695 1.00 86.94 92 ALA A C 1
ATOM 688 O O . ALA A 1 92 ? 11.471 -6.976 -6.934 1.00 86.94 92 ALA A O 1
ATOM 689 N N . LEU A 1 93 ? 12.494 -5.433 -8.217 1.00 87.06 93 LEU A N 1
ATOM 690 C CA . LEU A 1 93 ? 11.547 -4.348 -7.958 1.00 87.06 93 LEU A CA 1
ATOM 691 C C . LEU A 1 93 ? 10.157 -4.682 -8.520 1.00 87.06 93 LEU A C 1
ATOM 693 O O . LE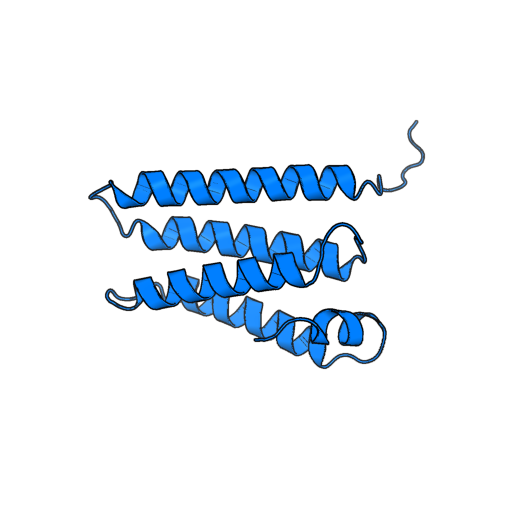U A 1 93 ? 9.156 -4.594 -7.807 1.00 87.06 93 LEU A O 1
ATOM 697 N N . ALA A 1 94 ? 10.101 -5.181 -9.759 1.00 88.31 94 ALA A N 1
ATOM 698 C CA . ALA A 1 94 ? 8.861 -5.642 -10.384 1.00 88.31 94 ALA A CA 1
ATOM 699 C C . ALA A 1 94 ? 8.216 -6.806 -9.610 1.00 88.31 94 ALA A C 1
ATOM 701 O O . ALA A 1 94 ? 7.002 -6.822 -9.379 1.00 88.31 94 ALA A O 1
ATOM 702 N N . ALA A 1 95 ? 9.021 -7.772 -9.153 1.00 92.06 95 ALA A N 1
ATOM 703 C CA . ALA A 1 95 ? 8.538 -8.872 -8.326 1.00 92.06 95 ALA A CA 1
ATOM 704 C C . ALA A 1 95 ? 8.013 -8.383 -6.967 1.00 92.06 95 ALA A C 1
ATOM 706 O O . ALA A 1 95 ? 6.976 -8.868 -6.507 1.00 92.06 95 ALA A O 1
ATOM 707 N N . TYR A 1 96 ? 8.683 -7.414 -6.336 1.00 92.50 96 TYR A N 1
ATOM 708 C CA . TYR A 1 96 ? 8.239 -6.837 -5.069 1.00 92.50 96 TYR A CA 1
ATOM 709 C C . TYR A 1 96 ? 6.883 -6.134 -5.221 1.00 92.50 96 TYR A C 1
ATOM 711 O O . TYR A 1 96 ? 5.954 -6.409 -4.449 1.00 92.50 96 TYR A O 1
ATOM 719 N N . TYR A 1 97 ? 6.716 -5.325 -6.269 1.00 93.06 97 TYR A N 1
ATOM 720 C CA . TYR A 1 97 ? 5.439 -4.668 -6.532 1.00 93.06 97 TYR A CA 1
ATOM 721 C C . TYR A 1 97 ? 4.328 -5.685 -6.829 1.00 93.06 97 TYR A C 1
ATOM 723 O O . TYR A 1 97 ? 3.271 -5.671 -6.192 1.00 93.06 97 TYR A O 1
ATOM 731 N N . SER A 1 98 ? 4.604 -6.661 -7.702 1.00 94.62 98 SER A N 1
ATOM 732 C CA . SER A 1 98 ? 3.671 -7.749 -8.022 1.00 94.62 98 SER A CA 1
ATOM 733 C C . SER A 1 98 ? 3.232 -8.528 -6.777 1.00 94.62 98 SER A C 1
ATOM 735 O O . SER A 1 98 ? 2.054 -8.859 -6.630 1.00 94.62 98 SER A O 1
ATOM 737 N N . ASN A 1 99 ? 4.152 -8.807 -5.851 1.00 97.19 99 ASN A N 1
ATOM 738 C CA . ASN A 1 99 ? 3.842 -9.501 -4.602 1.00 97.19 99 ASN A CA 1
ATOM 739 C C . ASN A 1 99 ? 2.980 -8.649 -3.663 1.00 97.19 99 ASN A C 1
ATOM 741 O O . ASN A 1 99 ? 2.076 -9.188 -3.024 1.00 97.19 99 ASN A O 1
ATOM 745 N N . THR A 1 100 ? 3.203 -7.333 -3.625 1.00 97.25 100 THR A N 1
ATOM 746 C CA . THR A 1 100 ? 2.361 -6.396 -2.866 1.00 97.25 100 THR A CA 1
ATOM 747 C C . THR A 1 100 ? 0.930 -6.383 -3.419 1.00 97.25 100 THR A C 1
ATOM 749 O O . THR A 1 100 ? -0.024 -6.540 -2.658 1.00 97.25 100 THR A O 1
ATOM 752 N N . LEU A 1 101 ? 0.752 -6.320 -4.744 1.00 97.56 101 LEU A N 1
ATOM 753 C CA . LEU A 1 101 ? -0.576 -6.399 -5.368 1.00 97.56 101 LEU A CA 1
ATOM 754 C C . LEU A 1 101 ? -1.258 -7.752 -5.130 1.00 97.56 101 LEU A C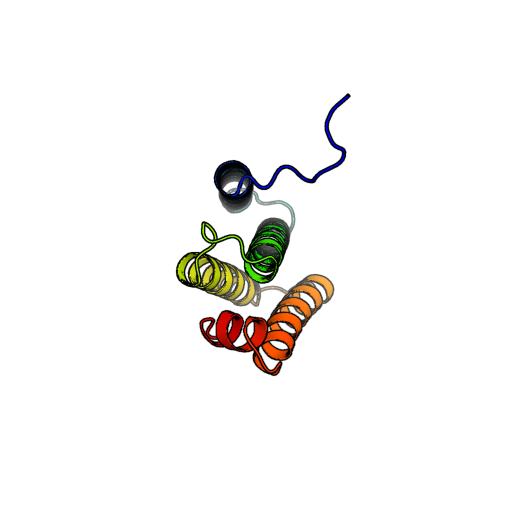 1
ATOM 756 O O . LEU A 1 101 ? -2.440 -7.800 -4.793 1.00 97.56 101 LEU A O 1
ATOM 760 N N . LYS A 1 102 ? -0.521 -8.865 -5.247 1.00 98.12 102 LYS A N 1
ATOM 761 C CA . LYS A 1 102 ? -1.042 -10.203 -4.915 1.00 98.12 102 LYS A CA 1
ATOM 762 C C . LYS A 1 102 ? -1.488 -10.291 -3.461 1.00 98.12 102 LYS A C 1
ATOM 764 O O . LYS A 1 102 ? -2.512 -10.911 -3.196 1.00 98.12 102 LYS A O 1
ATOM 769 N N . HIS A 1 103 ? -0.753 -9.674 -2.533 1.00 98.00 103 HIS A N 1
ATOM 770 C CA . HIS A 1 103 ? -1.166 -9.595 -1.136 1.00 98.00 103 HIS A CA 1
ATOM 771 C C . HIS A 1 103 ? -2.503 -8.862 -1.001 1.00 98.00 103 HIS A C 1
ATOM 773 O O . HIS A 1 103 ? -3.409 -9.394 -0.369 1.00 98.00 103 HIS A O 1
ATOM 779 N N . ILE A 1 104 ? -2.661 -7.693 -1.629 1.00 98.00 104 ILE A N 1
ATOM 780 C CA . ILE A 1 104 ? -3.924 -6.940 -1.593 1.00 98.00 104 ILE A CA 1
ATOM 781 C C . ILE A 1 104 ? -5.074 -7.785 -2.169 1.00 98.00 104 ILE A C 1
ATOM 783 O O . ILE A 1 104 ? -6.090 -7.928 -1.492 1.00 98.00 104 ILE A O 1
ATOM 787 N N . LYS A 1 105 ? -4.906 -8.420 -3.343 1.00 98.06 105 LYS A N 1
ATOM 788 C CA . LYS A 1 105 ? -5.934 -9.306 -3.941 1.00 98.06 105 LYS A CA 1
ATOM 789 C C . LYS A 1 105 ? -6.292 -10.464 -3.017 1.00 98.06 105 LYS A C 1
ATOM 791 O O . LYS A 1 105 ? -7.458 -10.703 -2.731 1.00 98.06 105 LYS A O 1
ATOM 796 N N . TYR A 1 106 ? -5.281 -11.125 -2.461 1.00 97.69 106 TYR A N 1
ATOM 797 C CA . TYR A 1 106 ? -5.490 -12.206 -1.505 1.00 97.69 106 TYR A CA 1
ATOM 798 C C . TYR A 1 106 ? -6.279 -11.753 -0.268 1.00 97.69 106 TYR A C 1
ATOM 800 O O . TYR A 1 106 ? -7.094 -12.510 0.251 1.00 97.69 106 TYR A O 1
ATOM 808 N N . GLN A 1 107 ? -6.059 -10.529 0.218 1.00 97.69 107 GLN A N 1
ATOM 809 C CA . GLN A 1 107 ? -6.833 -9.978 1.331 1.00 97.69 107 GLN A CA 1
ATOM 810 C C . GLN A 1 107 ? -8.273 -9.650 0.914 1.00 97.69 107 GLN A C 1
ATOM 812 O O . GLN A 1 107 ? -9.180 -9.894 1.702 1.00 97.69 107 GLN A O 1
ATOM 817 N N . GLN A 1 108 ? -8.497 -9.156 -0.310 1.00 97.31 108 GLN A N 1
ATOM 818 C CA . GLN A 1 108 ? -9.836 -8.909 -0.869 1.00 97.31 108 GLN A CA 1
ATOM 819 C C . GLN A 1 108 ? -10.665 -10.191 -1.003 1.00 97.31 108 GLN A C 1
ATOM 821 O O . GLN A 1 108 ? -11.875 -10.158 -0.780 1.00 97.31 108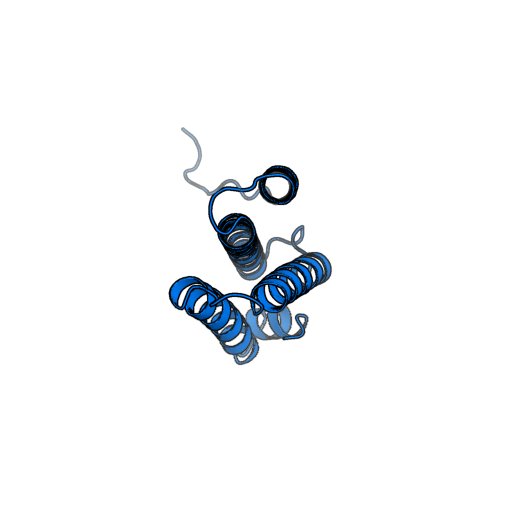 GLN A O 1
ATOM 826 N N . ASP A 1 109 ? -10.024 -11.312 -1.327 1.00 97.38 109 ASP A N 1
ATOM 827 C CA . ASP A 1 109 ? -10.686 -12.609 -1.500 1.00 97.38 109 ASP A CA 1
ATOM 828 C C . ASP A 1 109 ? -11.096 -13.269 -0.174 1.00 97.38 109 ASP A C 1
ATOM 830 O O . ASP A 1 109 ? -11.837 -14.251 -0.174 1.00 97.38 109 ASP A O 1
ATOM 834 N N . LYS A 1 110 ? -10.640 -12.748 0.972 1.00 95.94 110 LYS A N 1
ATOM 835 C CA . LYS A 1 110 ? -11.055 -13.260 2.281 1.00 95.94 110 LYS A CA 1
ATOM 836 C C . LYS A 1 110 ? -12.502 -12.890 2.591 1.00 95.94 110 LYS A C 1
ATOM 838 O O . LYS A 1 110 ? -12.982 -11.806 2.263 1.00 95.94 110 LYS A O 1
ATOM 843 N N . ASP A 1 111 ? -13.171 -13.769 3.324 1.00 93.69 111 ASP A N 1
ATOM 844 C CA . ASP A 1 111 ? -14.446 -13.453 3.957 1.00 93.69 111 ASP A CA 1
ATOM 845 C C . ASP A 1 111 ? -14.248 -12.641 5.251 1.00 93.69 111 ASP A C 1
ATOM 847 O O . ASP A 1 111 ? -13.176 -12.639 5.865 1.00 93.69 111 ASP A O 1
ATOM 851 N N . GLY A 1 112 ? -15.309 -11.957 5.685 1.00 94.31 112 GLY A N 1
ATOM 852 C CA . GLY A 1 112 ? -15.336 -11.185 6.929 1.00 94.31 112 GLY A CA 1
ATOM 853 C C . GLY A 1 112 ? -14.776 -9.764 6.813 1.00 94.31 112 GLY A C 1
ATOM 854 O O . GLY A 1 112 ? -14.629 -9.210 5.720 1.00 94.31 112 GLY A O 1
ATOM 855 N N . ASP A 1 113 ? -14.484 -9.166 7.969 1.00 93.88 113 ASP A N 1
ATOM 856 C CA . ASP A 1 113 ? -14.178 -7.734 8.084 1.00 93.88 113 ASP A CA 1
ATOM 857 C C . ASP A 1 113 ? -12.924 -7.328 7.300 1.00 93.88 113 ASP A C 1
ATOM 859 O O . ASP A 1 113 ? -12.924 -6.292 6.642 1.00 93.88 113 ASP A O 1
ATOM 863 N N . ILE A 1 114 ? -11.876 -8.163 7.303 1.00 93.62 114 ILE A N 1
ATOM 864 C CA . ILE A 1 114 ? -10.628 -7.888 6.568 1.00 93.62 114 ILE A CA 1
ATOM 865 C C . ILE A 1 114 ? -10.885 -7.831 5.057 1.00 93.62 114 ILE A C 1
ATOM 867 O O . ILE A 1 114 ? -10.404 -6.918 4.389 1.00 93.62 114 ILE A O 1
ATOM 871 N N . GLY A 1 115 ? -11.669 -8.762 4.511 1.00 96.12 115 GLY A N 1
ATOM 872 C CA . GLY A 1 115 ? -12.009 -8.744 3.089 1.00 96.12 115 GLY A CA 1
ATOM 873 C C . GLY A 1 115 ? -12.855 -7.536 2.709 1.00 96.12 115 GLY A C 1
ATOM 874 O O . GLY A 1 115 ? -12.570 -6.863 1.720 1.00 96.12 115 GLY A O 1
ATOM 875 N N . ALA A 1 116 ? -13.863 -7.207 3.523 1.00 95.69 116 ALA A N 1
ATOM 876 C CA . ALA A 1 116 ? -14.686 -6.012 3.330 1.00 95.69 116 ALA A CA 1
ATOM 877 C C . ALA A 1 116 ? -13.863 -4.714 3.408 1.00 95.69 116 ALA A C 1
ATOM 879 O O . ALA A 1 116 ? -14.131 -3.756 2.681 1.00 95.69 116 ALA A O 1
ATOM 880 N N . LEU A 1 117 ? -12.843 -4.696 4.265 1.00 95.19 117 LEU A N 1
ATOM 881 C CA . LEU A 1 117 ? -11.904 -3.595 4.389 1.00 95.19 117 LEU A CA 1
ATOM 882 C C . LEU A 1 117 ? -11.075 -3.441 3.100 1.00 95.19 117 LEU A C 1
ATOM 884 O O . LEU A 1 117 ? -11.138 -2.404 2.447 1.00 95.19 117 LEU A O 1
ATOM 888 N N . PHE A 1 118 ? -10.381 -4.493 2.660 1.00 97.25 118 PHE A N 1
ATOM 889 C CA . PHE A 1 118 ? -9.507 -4.442 1.480 1.00 97.25 118 PHE A CA 1
ATOM 890 C C . PHE A 1 118 ? -10.250 -4.275 0.144 1.00 97.25 118 PHE A C 1
ATOM 892 O O . PHE A 1 118 ? -9.674 -3.748 -0.808 1.00 97.25 118 PHE A O 1
ATOM 899 N N . LYS A 1 119 ? -11.534 -4.651 0.056 1.00 97.19 119 LYS A N 1
ATOM 900 C CA . LYS A 1 119 ? -12.397 -4.386 -1.117 1.00 97.19 119 LYS A CA 1
ATOM 901 C C . LYS A 1 119 ? -12.632 -2.895 -1.390 1.00 97.19 119 LYS A C 1
ATOM 903 O O . LYS A 1 119 ? -13.147 -2.551 -2.447 1.00 97.19 119 LYS A O 1
ATOM 908 N N . GLN A 1 120 ? -12.266 -2.014 -0.458 1.00 96.31 120 GLN A N 1
ATOM 909 C CA . GLN A 1 120 ? -12.301 -0.562 -0.660 1.00 96.31 120 GLN A CA 1
ATOM 910 C C . GLN A 1 120 ? -11.111 -0.043 -1.482 1.00 96.31 120 GLN A C 1
ATOM 912 O O . GLN A 1 120 ? -11.123 1.118 -1.883 1.00 96.31 120 GLN A O 1
ATOM 917 N N . LEU A 1 121 ? -10.090 -0.876 -1.708 1.00 96.69 121 LEU A N 1
ATOM 918 C CA . LEU A 1 121 ? -8.932 -0.564 -2.544 1.00 96.69 121 LEU A CA 1
ATOM 919 C C . LEU A 1 121 ? -9.179 -1.069 -3.969 1.00 96.69 121 LEU A C 1
ATOM 921 O O . LEU A 1 121 ? -9.657 -2.188 -4.154 1.00 96.69 121 LEU A O 1
ATOM 925 N N . SER A 1 122 ? -8.829 -0.267 -4.969 1.00 94.62 122 SER A N 1
ATOM 926 C CA . SER A 1 122 ? -8.948 -0.612 -6.386 1.00 94.62 122 SER A CA 1
ATOM 927 C C . SER A 1 122 ? -7.560 -0.886 -6.961 1.00 94.62 122 SER A C 1
ATOM 929 O O . SER A 1 122 ? -6.724 0.017 -6.991 1.00 94.62 122 SER A O 1
ATOM 931 N N . ILE A 1 123 ? -7.321 -2.124 -7.406 1.00 87.75 123 ILE A N 1
ATOM 932 C CA . ILE A 1 123 ? -6.040 -2.607 -7.955 1.00 87.75 123 ILE A CA 1
ATOM 933 C C . ILE A 1 123 ? -6.222 -3.550 -9.146 1.00 87.75 123 ILE A C 1
ATOM 935 O O . ILE A 1 123 ? -7.356 -4.036 -9.352 1.00 87.75 123 ILE A O 1
#

Foldseek 3Di:
DPPPDDDPDLVVLVVVLVVLVVVLVVQLVVLVPDPDDDSLLVSLVSLLVSLVSLLVVLLVVSVNRALVVSQVSLVVSVVSQVVCVVDPRDPVSVVSNVVVVVVLVVQCPDDDDSVVSSVSHDD

InterPro domains:
  IPR005378 Vacuolar protein sorting-associated protein 35 [PF03635] (6-79)
  IPR005378 Vacuolar protein sorting-associated protein 35 [PTHR11099] (7-112)
  IPR042491 Vacuolar protein sorting-associated protein 35, C-terminal [G3DSA:1.25.40.660] (1-108)

Organism: NCBI:txid63592